Protein AF-A0A0R3LG05-F1 (afdb_monomer_lite)

Radius of gyration: 15.07 Å; chains: 1; bounding box: 31×34×53 Å

Foldseek 3Di:
DPPPPLPDPVLLVLVLVLVVPPPVLLVVLVCLQCPPPPCPPPDPCQARSQLLLQLVLVCVVVVHQLQVSQVCCQPDQSSCVSNVNRVHRRHHSVSSVSSNVSQDPVSVVVSVVSSVVSCVVVPPPPD

Structure (mmCIF, N/CA/C/O backbone):
data_AF-A0A0R3LG05-F1
#
_entry.id   AF-A0A0R3LG05-F1
#
loop_
_atom_site.group_PDB
_atom_site.id
_atom_site.type_symbol
_atom_site.label_atom_id
_atom_site.label_alt_id
_atom_site.label_comp_id
_atom_site.label_asym_id
_atom_site.label_entity_id
_atom_site.label_seq_id
_atom_site.pdbx_PDB_ins_code
_atom_site.Cartn_x
_atom_site.Cartn_y
_atom_site.Cartn_z
_atom_site.occupancy
_atom_site.B_iso_or_equiv
_atom_site.auth_seq_id
_atom_site.auth_comp_id
_atom_site.auth_asym_id
_atom_site.auth_atom_id
_atom_site.pdbx_PDB_model_num
ATOM 1 N N . MET A 1 1 ? -1.829 -10.686 32.815 1.00 36.69 1 MET A N 1
ATOM 2 C CA . MET A 1 1 ? -1.422 -10.866 31.404 1.00 36.69 1 MET A CA 1
ATOM 3 C C . MET A 1 1 ? -2.398 -10.106 30.523 1.00 36.69 1 MET A C 1
ATOM 5 O O . MET A 1 1 ? -3.455 -10.632 30.198 1.00 36.69 1 MET A O 1
ATOM 9 N N . VAL A 1 2 ? -2.093 -8.849 30.198 1.00 36.69 2 VAL A N 1
ATOM 10 C CA . VAL A 1 2 ? -2.873 -8.106 29.202 1.00 36.69 2 VAL A CA 1
ATOM 11 C C . VAL A 1 2 ? -2.437 -8.638 27.846 1.00 36.69 2 VAL A C 1
ATOM 13 O O . VAL A 1 2 ? -1.296 -8.440 27.437 1.00 36.69 2 VAL A O 1
ATOM 16 N N . ARG A 1 3 ? -3.328 -9.373 27.178 1.00 40.16 3 ARG A N 1
ATOM 17 C CA . ARG A 1 3 ? -3.226 -9.605 25.741 1.00 40.16 3 ARG A CA 1
ATOM 18 C C . ARG A 1 3 ? -3.281 -8.224 25.095 1.00 40.16 3 ARG A C 1
ATOM 20 O O . ARG A 1 3 ? -4.364 -7.667 24.952 1.00 40.16 3 ARG A O 1
ATOM 27 N N . GLN A 1 4 ? -2.127 -7.654 24.761 1.00 39.53 4 GLN A N 1
ATOM 28 C CA . GLN A 1 4 ? -2.065 -6.604 23.754 1.00 39.53 4 GLN A CA 1
ATOM 29 C C . GLN A 1 4 ? -2.479 -7.285 22.454 1.00 39.53 4 GLN A C 1
ATOM 31 O O . GLN A 1 4 ? -1.665 -7.874 21.748 1.00 39.53 4 GLN A O 1
ATOM 36 N N . GLY A 1 5 ? -3.795 -7.335 22.231 1.00 38.28 5 GLY A N 1
ATOM 37 C CA . GLY A 1 5 ? -4.344 -7.670 20.936 1.00 38.28 5 GLY A CA 1
ATOM 38 C C . GLY A 1 5 ? -3.650 -6.772 19.928 1.00 38.28 5 GLY A C 1
ATOM 39 O O . GLY A 1 5 ? -3.436 -5.590 20.201 1.00 38.28 5 GLY A O 1
ATOM 40 N N . LEU A 1 6 ? -3.247 -7.362 18.810 1.00 48.50 6 LEU A N 1
ATOM 41 C CA . LEU A 1 6 ? -2.772 -6.684 17.612 1.00 48.50 6 LEU A CA 1
ATOM 42 C C . LEU A 1 6 ? -3.901 -5.797 17.054 1.00 48.50 6 LEU A C 1
ATOM 44 O O . LEU A 1 6 ? -4.388 -6.021 15.953 1.00 48.50 6 LEU A O 1
ATOM 48 N N . CYS A 1 7 ? -4.386 -4.832 17.833 1.00 46.75 7 CYS A N 1
ATOM 49 C CA . CYS A 1 7 ? -5.319 -3.832 17.369 1.00 46.75 7 CYS A CA 1
ATOM 50 C C . CYS A 1 7 ? -4.504 -2.920 16.468 1.00 46.75 7 CYS A C 1
ATOM 52 O O . CYS A 1 7 ? -3.729 -2.082 16.929 1.00 46.75 7 CYS A O 1
ATOM 54 N N . HIS A 1 8 ? -4.638 -3.170 15.169 1.00 55.59 8 HIS A N 1
ATOM 55 C CA . HIS A 1 8 ? -4.311 -2.214 14.132 1.00 55.59 8 HIS A CA 1
ATOM 56 C C . HIS A 1 8 ? -4.818 -0.832 14.560 1.00 55.59 8 HIS A C 1
ATOM 58 O O . HIS A 1 8 ? -5.902 -0.719 15.138 1.00 55.59 8 HIS A O 1
ATOM 64 N N . GLU A 1 9 ? -4.048 0.224 14.281 1.00 72.38 9 GLU A N 1
ATOM 65 C CA . GLU A 1 9 ? -4.641 1.562 14.250 1.00 72.38 9 GLU A CA 1
ATOM 66 C C . GLU A 1 9 ? -5.916 1.467 13.397 1.00 72.38 9 GLU A C 1
ATOM 68 O O . GLU A 1 9 ? -5.810 0.983 12.265 1.00 72.38 9 GLU A O 1
ATOM 73 N N . PRO A 1 10 ? -7.098 1.866 13.906 1.00 79.75 10 PRO A N 1
ATOM 74 C CA . PRO A 1 10 ? -8.374 1.668 13.212 1.00 79.75 10 PRO A CA 1
ATOM 75 C C . PRO A 1 10 ? -8.341 2.168 11.767 1.00 79.75 10 PRO A C 1
ATOM 77 O O . PRO A 1 10 ? -8.846 1.512 10.861 1.00 79.75 10 PRO A O 1
ATOM 80 N N . LEU A 1 11 ? -7.620 3.269 11.545 1.00 80.75 11 LEU A N 1
ATOM 81 C CA . LEU A 1 11 ? -7.330 3.815 10.228 1.00 80.75 11 LEU A CA 1
ATOM 82 C C . LEU A 1 11 ? -6.604 2.827 9.301 1.00 80.75 11 LEU A C 1
ATOM 84 O O . LEU A 1 11 ? -7.009 2.641 8.160 1.00 80.75 11 LEU A O 1
ATOM 88 N N . LEU A 1 12 ? -5.522 2.191 9.762 1.00 84.38 12 LEU A N 1
ATOM 89 C CA . LEU A 1 12 ? -4.766 1.239 8.942 1.00 84.38 12 LEU A CA 1
ATOM 90 C C . LEU A 1 12 ? -5.567 -0.031 8.666 1.00 84.38 12 LEU A C 1
ATOM 92 O O . LEU A 1 12 ? -5.416 -0.599 7.589 1.00 84.38 12 LEU A O 1
ATOM 96 N N . GLN A 1 13 ? -6.406 -0.475 9.606 1.00 86.44 13 GLN A N 1
ATOM 97 C CA . GLN A 1 13 ? -7.295 -1.607 9.350 1.00 86.44 13 GLN A CA 1
ATOM 98 C C . GLN A 1 13 ? -8.285 -1.267 8.243 1.00 86.44 13 GLN A C 1
ATOM 100 O O . GLN A 1 13 ? -8.375 -1.984 7.256 1.00 86.44 13 GLN A O 1
ATOM 105 N N . ALA A 1 14 ? -8.947 -0.125 8.362 1.00 85.06 14 ALA A N 1
ATOM 106 C CA . ALA A 1 14 ? -9.953 0.283 7.407 1.00 85.06 14 ALA A CA 1
ATOM 107 C C . ALA A 1 14 ? -9.375 0.575 6.007 1.00 85.06 14 ALA A C 1
ATOM 109 O O . ALA A 1 14 ? -9.976 0.216 4.998 1.00 85.06 14 ALA A O 1
ATOM 110 N N . ILE A 1 15 ? -8.160 1.134 5.927 1.00 86.69 15 ILE A N 1
ATOM 111 C CA . ILE A 1 15 ? -7.420 1.233 4.660 1.00 86.69 15 ILE A CA 1
ATOM 112 C C . ILE A 1 15 ? -7.082 -0.162 4.116 1.00 86.69 15 ILE A C 1
ATOM 114 O O . ILE A 1 15 ? -7.151 -0.369 2.909 1.00 86.69 15 ILE A O 1
ATOM 118 N N . SER A 1 16 ? -6.690 -1.114 4.970 1.00 89.75 16 SER A N 1
ATOM 119 C CA . SER A 1 16 ? -6.395 -2.485 4.534 1.00 89.75 16 SER A CA 1
ATOM 120 C C . SER A 1 16 ? -7.623 -3.132 3.903 1.00 89.75 16 SER A C 1
ATOM 122 O O . SER A 1 16 ? -7.518 -3.617 2.780 1.00 89.75 16 SER A O 1
ATOM 124 N N . ASP A 1 17 ? -8.763 -3.068 4.593 1.00 88.75 17 ASP A N 1
ATOM 125 C CA . ASP A 1 17 ? -10.034 -3.636 4.139 1.00 88.75 17 ASP A CA 1
ATOM 126 C C . ASP A 1 17 ? -10.459 -2.997 2.809 1.00 88.75 17 ASP A C 1
ATOM 128 O O . ASP A 1 17 ? -10.766 -3.693 1.845 1.00 88.75 17 ASP A O 1
ATOM 132 N N . PHE A 1 18 ? -10.354 -1.668 2.702 1.00 87.69 18 PHE A N 1
ATOM 133 C CA . PHE A 1 18 ? -10.612 -0.955 1.452 1.00 87.69 18 PHE A CA 1
ATOM 134 C C . PHE A 1 18 ? -9.717 -1.443 0.304 1.00 87.69 18 PHE A C 1
ATOM 136 O O . PHE A 1 18 ? -10.198 -1.663 -0.807 1.00 87.69 18 PHE A O 1
ATOM 143 N N . LEU A 1 19 ? -8.411 -1.618 0.551 1.00 89.44 19 LEU A N 1
ATOM 144 C CA . LEU A 1 19 ? -7.454 -2.082 -0.458 1.00 89.44 19 LEU A CA 1
ATOM 145 C C . LEU A 1 19 ? -7.665 -3.553 -0.850 1.00 89.44 19 LEU A C 1
ATOM 147 O O . LEU A 1 19 ? -7.289 -3.919 -1.964 1.00 89.44 19 LEU A O 1
ATOM 151 N N . ASP A 1 20 ? -8.241 -4.384 0.021 1.00 90.06 20 ASP A N 1
ATOM 152 C CA . ASP A 1 20 ? -8.591 -5.777 -0.291 1.00 90.06 20 ASP A CA 1
ATOM 153 C C . ASP A 1 20 ? -9.684 -5.877 -1.372 1.00 90.06 20 ASP A C 1
ATOM 155 O O . ASP A 1 20 ? -9.660 -6.806 -2.187 1.00 90.06 20 ASP A O 1
ATOM 159 N N . ASP A 1 21 ? -10.568 -4.879 -1.463 1.00 89.31 21 ASP A N 1
ATOM 160 C CA . ASP A 1 21 ? -11.607 -4.800 -2.498 1.00 89.31 21 ASP A CA 1
ATOM 161 C C . ASP A 1 21 ? -11.099 -4.244 -3.843 1.00 89.31 21 ASP A C 1
ATOM 163 O O . ASP A 1 21 ? -11.719 -4.454 -4.891 1.00 89.31 21 ASP A O 1
ATOM 167 N N . GLN A 1 22 ? -9.934 -3.587 -3.871 1.00 88.25 22 GLN A N 1
ATOM 168 C CA . GLN A 1 22 ? -9.396 -2.960 -5.084 1.00 88.25 22 GLN A CA 1
ATOM 169 C C . GLN A 1 22 ? -8.575 -3.945 -5.937 1.00 88.25 22 GLN A C 1
ATOM 171 O O . GLN A 1 22 ? -7.373 -3.785 -6.138 1.00 88.25 22 GLN A O 1
ATOM 176 N N . LYS A 1 23 ? -9.198 -4.988 -6.495 1.00 90.50 23 LYS A N 1
ATOM 177 C CA . LYS A 1 23 ? -8.473 -5.927 -7.385 1.00 90.50 23 LYS A CA 1
ATOM 178 C C . LYS A 1 23 ? -7.945 -5.256 -8.653 1.00 90.50 23 LYS A C 1
ATOM 180 O O . LYS A 1 23 ? -6.823 -5.533 -9.073 1.00 90.50 23 LYS A O 1
ATOM 185 N N . ASP A 1 24 ? -8.730 -4.342 -9.214 1.00 92.69 24 ASP A N 1
ATOM 186 C CA . ASP A 1 24 ? -8.389 -3.648 -10.454 1.00 92.69 24 ASP A CA 1
ATOM 187 C C . ASP A 1 24 ? -7.100 -2.824 -10.305 1.00 92.69 24 ASP A C 1
ATOM 189 O O . ASP A 1 24 ? -6.175 -3.010 -11.094 1.00 92.69 24 ASP A O 1
ATOM 193 N N . ILE A 1 25 ? -6.956 -2.039 -9.222 1.00 91.88 25 ILE A N 1
ATOM 194 C CA . ILE A 1 25 ? -5.731 -1.254 -8.973 1.00 91.88 25 ILE A CA 1
ATOM 195 C C . ILE A 1 25 ? -4.496 -2.154 -8.802 1.00 91.88 25 ILE A C 1
ATOM 197 O O . ILE A 1 25 ? -3.390 -1.775 -9.185 1.00 91.88 25 ILE A O 1
ATOM 201 N N . ILE A 1 26 ? -4.657 -3.363 -8.253 1.00 92.88 26 ILE A N 1
ATOM 202 C CA . ILE A 1 26 ? -3.558 -4.322 -8.070 1.00 92.88 26 ILE A CA 1
ATOM 203 C C . ILE A 1 26 ? -3.074 -4.855 -9.425 1.00 92.88 26 ILE A C 1
ATOM 205 O O . ILE A 1 26 ? -1.862 -4.918 -9.660 1.00 92.88 26 ILE A O 1
ATOM 209 N N . ASP A 1 27 ? -3.985 -5.223 -10.328 1.00 93.31 27 ASP A N 1
ATOM 210 C CA . ASP A 1 27 ? -3.636 -5.682 -11.680 1.00 93.31 27 ASP A CA 1
ATOM 211 C C . ASP A 1 27 ? -3.041 -4.554 -12.525 1.00 93.31 27 ASP A C 1
ATOM 213 O O . ASP A 1 27 ? 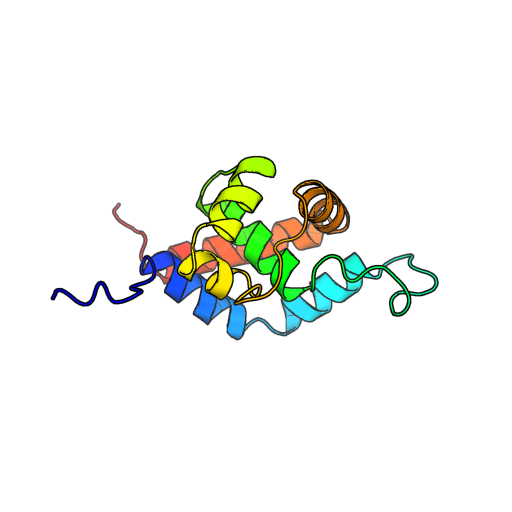-2.033 -4.723 -13.216 1.00 93.31 27 ASP A O 1
ATOM 217 N N . GLN A 1 28 ? -3.600 -3.365 -12.380 1.00 93.06 28 GLN A N 1
ATOM 218 C CA . GLN A 1 28 ? -3.069 -2.123 -12.899 1.00 93.06 28 GLN A CA 1
ATOM 219 C C . GLN A 1 28 ? -1.609 -1.899 -12.434 1.00 93.06 28 GLN A C 1
ATOM 221 O O . GLN A 1 28 ? -0.713 -1.709 -13.271 1.00 93.06 28 GLN A O 1
ATOM 226 N N . VAL A 1 29 ? -1.324 -1.971 -11.126 1.00 93.81 29 VAL A N 1
ATOM 227 C CA . VAL A 1 29 ? 0.037 -1.861 -10.561 1.00 93.81 29 VAL A CA 1
ATOM 228 C C . VAL A 1 29 ? 0.945 -2.964 -11.102 1.00 93.81 29 VAL A C 1
ATOM 230 O O . VAL A 1 29 ? 2.100 -2.701 -11.442 1.00 93.81 29 VAL A O 1
ATOM 233 N N . ARG A 1 30 ? 0.444 -4.195 -11.252 1.00 92.62 30 ARG A N 1
ATOM 234 C CA . ARG A 1 30 ? 1.196 -5.282 -11.897 1.00 92.62 30 ARG A CA 1
ATOM 235 C C . ARG A 1 30 ? 1.602 -4.905 -13.324 1.00 92.62 30 ARG A C 1
ATOM 237 O O . ARG A 1 30 ? 2.757 -5.127 -13.697 1.00 92.62 30 ARG A O 1
ATOM 244 N N . GLY A 1 31 ? 0.697 -4.313 -14.101 1.00 92.00 31 GLY A N 1
ATOM 245 C CA . GLY A 1 31 ? 0.983 -3.800 -15.442 1.00 92.00 31 GLY A CA 1
ATOM 246 C C . GLY A 1 31 ? 2.143 -2.801 -15.448 1.00 92.00 31 GLY A C 1
ATOM 247 O O . GLY A 1 31 ? 3.076 -2.935 -16.239 1.00 92.00 31 GLY A O 1
ATOM 248 N N . ASP A 1 32 ? 2.163 -1.865 -14.498 1.00 92.38 32 ASP A N 1
ATOM 249 C CA . ASP A 1 32 ? 3.255 -0.892 -14.357 1.00 92.38 32 ASP A CA 1
ATOM 250 C C . ASP A 1 32 ? 4.593 -1.539 -13.995 1.00 92.38 32 ASP A C 1
ATOM 252 O O . ASP A 1 32 ? 5.635 -1.235 -14.584 1.00 92.38 32 ASP A O 1
ATOM 256 N N . LEU A 1 33 ? 4.573 -2.463 -13.035 1.00 90.44 33 LEU A N 1
ATOM 257 C CA . LEU A 1 33 ? 5.776 -3.154 -12.579 1.00 90.44 33 LEU A CA 1
ATOM 258 C C . LEU A 1 33 ? 6.385 -4.019 -13.685 1.00 90.44 33 LEU A C 1
ATOM 260 O O . LEU A 1 33 ? 7.610 -4.104 -13.796 1.00 90.44 33 LEU A O 1
ATOM 264 N N . THR A 1 34 ? 5.546 -4.618 -14.527 1.00 89.94 34 THR A N 1
ATOM 265 C CA . THR A 1 34 ? 5.973 -5.503 -15.617 1.00 89.94 34 THR A CA 1
ATOM 266 C C . THR A 1 34 ? 6.246 -4.777 -16.933 1.00 89.94 34 THR A C 1
ATOM 268 O O . THR A 1 34 ? 6.929 -5.332 -17.799 1.00 89.94 34 THR A O 1
ATOM 271 N N . ARG A 1 35 ? 5.816 -3.515 -17.075 1.00 87.50 35 ARG A N 1
ATOM 272 C CA . ARG A 1 35 ? 6.035 -2.704 -18.280 1.00 87.50 35 ARG A CA 1
ATOM 273 C C . ARG A 1 35 ? 7.511 -2.693 -18.681 1.00 87.50 35 ARG A C 1
ATOM 275 O O . ARG A 1 35 ? 8.390 -2.351 -17.886 1.00 87.50 35 ARG A O 1
ATOM 282 N N . GLY A 1 36 ? 7.781 -3.060 -19.933 1.00 81.31 36 GLY A N 1
ATOM 283 C CA . GLY A 1 36 ? 9.126 -3.066 -20.514 1.00 81.31 36 GLY A CA 1
ATOM 284 C C . GLY A 1 36 ? 10.045 -4.196 -20.031 1.00 81.31 36 GLY A C 1
ATOM 285 O O . GLY A 1 36 ? 11.224 -4.203 -20.388 1.00 81.31 36 GLY A O 1
ATOM 286 N N . LEU A 1 37 ? 9.555 -5.156 -19.235 1.00 82.25 37 LEU A N 1
ATOM 287 C CA . LEU A 1 37 ? 10.329 -6.343 -18.868 1.00 82.25 37 LEU A CA 1
ATOM 288 C C . LEU A 1 37 ? 10.211 -7.415 -19.956 1.00 82.25 37 LEU A C 1
ATOM 290 O O . LEU A 1 37 ? 9.124 -7.886 -20.266 1.00 82.25 37 LEU A O 1
ATOM 294 N N . LYS A 1 38 ? 11.355 -7.858 -20.491 1.00 70.94 38 LYS A N 1
ATOM 295 C CA . LYS A 1 38 ? 11.411 -8.962 -21.469 1.00 70.94 38 LYS A CA 1
ATOM 296 C C . LYS A 1 38 ? 11.074 -10.327 -20.853 1.00 70.94 38 LYS A C 1
ATOM 298 O O . LYS A 1 38 ? 10.671 -11.232 -21.570 1.00 70.94 38 LYS A O 1
ATOM 303 N N . LYS A 1 39 ? 11.281 -10.480 -19.539 1.00 65.88 39 LYS A N 1
ATOM 304 C CA . LYS A 1 39 ? 10.944 -11.675 -18.753 1.00 65.88 39 LYS A CA 1
ATOM 305 C C . LYS A 1 39 ? 10.475 -11.254 -17.362 1.00 65.88 39 LYS A C 1
ATOM 307 O O . LYS A 1 39 ? 11.266 -11.211 -16.422 1.00 65.88 39 LYS A O 1
ATOM 312 N N . ALA A 1 40 ? 9.204 -10.886 -17.250 1.00 62.62 40 ALA A N 1
ATOM 313 C CA . ALA A 1 40 ? 8.610 -10.478 -15.977 1.00 62.62 40 ALA A CA 1
ATOM 314 C C . ALA A 1 40 ? 8.638 -11.602 -14.919 1.00 62.62 40 ALA A C 1
ATOM 316 O O . ALA A 1 40 ? 8.711 -11.319 -13.729 1.00 62.62 40 ALA A O 1
ATOM 317 N N . GLU A 1 41 ? 8.648 -12.864 -15.358 1.00 59.97 41 GLU A N 1
ATOM 318 C CA . GLU A 1 41 ? 8.507 -14.045 -14.496 1.00 59.97 41 GLU A CA 1
ATOM 319 C C . GLU A 1 41 ? 9.840 -14.647 -14.020 1.00 59.97 41 GLU A C 1
ATOM 321 O O . GLU A 1 41 ? 9.853 -15.469 -13.112 1.00 59.97 41 GLU A O 1
ATOM 326 N N . THR A 1 42 ? 10.982 -14.251 -14.602 1.00 52.12 42 THR A N 1
ATOM 327 C CA . THR A 1 42 ? 12.288 -14.893 -14.330 1.00 52.12 42 THR A CA 1
ATOM 328 C C . THR A 1 42 ? 13.276 -13.987 -13.584 1.00 52.12 42 THR A C 1
ATOM 330 O O . THR A 1 42 ? 14.490 -14.159 -13.703 1.00 52.12 42 THR A O 1
ATOM 333 N N . GLY A 1 43 ? 12.780 -12.969 -12.877 1.00 55.56 43 GLY A N 1
ATOM 334 C CA . GLY A 1 43 ? 13.591 -12.012 -12.115 1.00 55.56 43 GLY A CA 1
ATOM 335 C C . GLY A 1 43 ? 13.681 -12.335 -10.620 1.00 55.56 43 GLY A C 1
ATOM 336 O O . GLY A 1 43 ? 12.986 -13.206 -10.110 1.00 55.56 43 GLY A O 1
ATOM 337 N N . ARG A 1 44 ? 14.525 -11.594 -9.884 1.00 58.00 44 ARG A N 1
ATOM 338 C CA . ARG A 1 44 ? 14.513 -11.611 -8.408 1.00 58.00 44 ARG A CA 1
ATOM 339 C C . ARG A 1 44 ? 13.109 -11.260 -7.909 1.00 58.00 44 ARG A C 1
ATOM 341 O O . ARG A 1 44 ? 12.599 -10.203 -8.279 1.00 58.00 44 ARG A O 1
ATOM 348 N N . SER A 1 45 ? 12.556 -12.078 -7.014 1.00 59.81 45 SER A N 1
ATOM 349 C CA . SER A 1 45 ? 11.342 -11.771 -6.252 1.00 59.81 45 SER A CA 1
ATOM 350 C C . SER A 1 45 ? 11.571 -10.501 -5.426 1.00 59.81 45 SER A C 1
ATOM 352 O O . SER A 1 45 ? 12.193 -10.542 -4.369 1.00 59.81 45 SER A O 1
ATOM 354 N N . GLY A 1 46 ? 11.197 -9.347 -5.980 1.00 76.00 46 GLY A N 1
ATOM 355 C CA . GLY A 1 46 ? 11.469 -8.039 -5.385 1.00 76.00 46 GLY A CA 1
ATOM 356 C C . GLY A 1 46 ? 10.363 -7.611 -4.431 1.00 76.00 46 GLY A C 1
ATOM 357 O O . GLY A 1 46 ? 10.558 -7.585 -3.220 1.00 76.00 46 GLY A O 1
ATOM 358 N N . LEU A 1 47 ? 9.223 -7.236 -5.002 1.00 89.50 47 LEU A N 1
ATOM 359 C CA . LEU A 1 47 ? 7.995 -6.880 -4.302 1.00 89.50 47 LEU A CA 1
ATOM 360 C C . LEU A 1 47 ? 6.824 -7.364 -5.157 1.00 89.50 47 LEU A C 1
ATOM 362 O O . LEU A 1 47 ? 6.869 -7.226 -6.384 1.00 89.50 47 LEU A O 1
ATOM 366 N N . THR A 1 48 ? 5.791 -7.919 -4.532 1.00 92.44 48 THR A N 1
ATOM 367 C CA . THR A 1 48 ? 4.520 -8.197 -5.214 1.00 92.44 48 THR A CA 1
ATOM 368 C C . THR A 1 48 ? 3.784 -6.882 -5.514 1.00 92.44 48 THR A C 1
ATOM 370 O O . THR A 1 48 ? 4.042 -5.872 -4.852 1.00 92.44 48 THR A O 1
ATOM 373 N N . PRO A 1 49 ? 2.852 -6.850 -6.485 1.00 93.00 49 PRO A N 1
ATOM 374 C CA . PRO A 1 49 ? 2.007 -5.676 -6.725 1.00 93.00 49 PRO A CA 1
ATOM 375 C C . PRO A 1 49 ? 1.290 -5.188 -5.456 1.00 93.00 49 PRO A C 1
ATOM 377 O O . PRO A 1 49 ? 1.265 -3.990 -5.184 1.00 93.00 49 PRO A O 1
ATOM 380 N N . GLN A 1 50 ? 0.805 -6.121 -4.635 1.00 94.12 50 GLN A N 1
ATOM 381 C CA . GLN A 1 50 ? 0.187 -5.856 -3.339 1.00 94.12 50 GLN A CA 1
ATOM 382 C C . GLN A 1 50 ? 1.174 -5.212 -2.362 1.00 94.12 50 GLN A C 1
ATOM 384 O O . GLN A 1 50 ? 0.873 -4.166 -1.792 1.00 94.12 50 GLN A O 1
ATOM 389 N N . GLN A 1 51 ? 2.381 -5.770 -2.221 1.00 95.44 51 GLN A N 1
ATOM 390 C CA . GLN A 1 51 ? 3.421 -5.194 -1.367 1.00 95.44 51 GLN A CA 1
ATOM 391 C C . GLN A 1 51 ? 3.800 -3.782 -1.819 1.00 95.44 51 GLN A C 1
ATOM 393 O O . GLN A 1 51 ? 3.984 -2.907 -0.976 1.00 95.44 51 GLN A O 1
ATOM 398 N N . VAL A 1 52 ? 3.891 -3.530 -3.131 1.00 95.50 52 VAL A N 1
ATOM 399 C CA . VAL A 1 52 ? 4.173 -2.194 -3.680 1.00 95.50 52 VAL A CA 1
ATOM 400 C C . VAL A 1 52 ? 3.058 -1.218 -3.320 1.00 95.50 52 VAL A C 1
ATOM 402 O O . VAL A 1 52 ? 3.343 -0.170 -2.742 1.00 95.50 52 VAL A O 1
ATOM 405 N N . LEU A 1 53 ? 1.807 -1.568 -3.621 1.00 95.44 53 LEU A N 1
ATOM 406 C CA . LEU A 1 53 ? 0.647 -0.723 -3.358 1.00 95.44 53 LEU A CA 1
ATOM 407 C C . LEU A 1 53 ? 0.533 -0.394 -1.867 1.00 95.44 53 LEU A C 1
ATOM 409 O O . LEU A 1 53 ? 0.565 0.773 -1.484 1.00 95.44 53 LEU A O 1
ATOM 413 N N . ARG A 1 54 ? 0.467 -1.421 -1.015 1.00 95.25 54 ARG A N 1
ATOM 414 C CA . ARG A 1 54 ? 0.261 -1.245 0.427 1.00 95.25 54 ARG A CA 1
ATOM 415 C C . ARG A 1 54 ? 1.429 -0.510 1.079 1.00 95.25 54 ARG A C 1
ATOM 417 O O . ARG A 1 54 ? 1.215 0.383 1.893 1.00 95.25 54 ARG A O 1
ATOM 424 N N . SER A 1 55 ? 2.667 -0.787 0.671 1.00 95.75 55 SER A N 1
ATOM 425 C CA . SER A 1 55 ? 3.829 -0.064 1.207 1.00 95.75 55 SER A CA 1
ATOM 426 C C . SER A 1 55 ? 3.872 1.399 0.762 1.00 95.75 55 SER A C 1
ATOM 428 O O . SER A 1 55 ? 4.285 2.251 1.546 1.00 95.75 55 SER A O 1
ATOM 430 N N . LEU A 1 56 ? 3.425 1.715 -0.460 1.00 94.75 56 LEU A N 1
ATOM 431 C CA . LEU A 1 56 ? 3.300 3.099 -0.919 1.00 94.75 56 LEU A CA 1
ATOM 432 C C . LEU A 1 56 ? 2.247 3.851 -0.100 1.00 94.75 56 LEU A C 1
ATOM 434 O O . LEU A 1 56 ? 2.523 4.953 0.373 1.00 94.75 56 LEU A O 1
ATOM 438 N N . VAL A 1 57 ? 1.072 3.249 0.101 1.00 93.06 57 VAL A N 1
ATOM 439 C CA . VAL A 1 57 ? -0.004 3.834 0.913 1.00 93.06 57 VAL A CA 1
ATOM 440 C C . VAL A 1 57 ? 0.476 4.083 2.342 1.00 93.06 57 VAL A C 1
ATOM 442 O O . VAL A 1 57 ? 0.366 5.206 2.833 1.00 93.06 57 VAL A O 1
ATOM 445 N N . LEU A 1 58 ? 1.099 3.085 2.977 1.00 93.25 58 LEU A N 1
ATOM 446 C CA . LEU A 1 58 ? 1.651 3.217 4.326 1.00 93.25 58 LEU A CA 1
ATOM 447 C C . LEU A 1 58 ? 2.672 4.357 4.418 1.00 93.25 58 LEU A C 1
ATOM 449 O O . LEU A 1 58 ? 2.609 5.171 5.339 1.00 93.25 58 LEU A O 1
ATOM 453 N N . MET A 1 59 ? 3.591 4.437 3.450 1.00 93.56 59 MET A N 1
ATOM 454 C CA . MET A 1 59 ? 4.606 5.488 3.395 1.00 93.56 59 MET A CA 1
ATOM 455 C C . MET A 1 59 ? 3.977 6.884 3.326 1.00 93.56 59 MET A C 1
ATOM 457 O O . MET A 1 59 ? 4.466 7.798 3.987 1.00 93.56 59 MET A O 1
ATOM 461 N N . ARG A 1 60 ? 2.891 7.051 2.557 1.00 89.88 60 ARG A N 1
ATOM 462 C CA . ARG A 1 60 ? 2.175 8.329 2.419 1.00 89.88 60 ARG A CA 1
ATOM 463 C C . ARG A 1 60 ? 1.400 8.697 3.678 1.00 89.88 60 ARG A C 1
ATOM 465 O O . ARG A 1 60 ? 1.558 9.810 4.161 1.00 89.88 60 ARG A O 1
ATOM 472 N N . VAL A 1 61 ? 0.626 7.761 4.227 1.00 87.38 61 VAL A N 1
ATOM 473 C CA . VAL A 1 61 ? -0.191 7.981 5.434 1.00 87.38 61 VAL A CA 1
ATOM 474 C C . VAL A 1 61 ? 0.679 8.346 6.635 1.00 87.38 61 VAL A C 1
ATOM 476 O O . VAL A 1 61 ? 0.325 9.219 7.420 1.00 87.38 61 VAL A O 1
ATOM 479 N N . LYS A 1 62 ? 1.842 7.704 6.774 1.00 88.56 62 LYS A N 1
ATOM 480 C CA . LYS A 1 62 ? 2.768 7.952 7.886 1.00 88.56 62 LYS A CA 1
ATOM 481 C C . LYS A 1 62 ? 3.833 9.009 7.599 1.00 88.56 62 LYS A C 1
ATOM 483 O O . LYS A 1 62 ? 4.610 9.331 8.494 1.00 88.56 62 LYS A O 1
ATOM 488 N N . ASN A 1 63 ? 3.876 9.532 6.372 1.00 89.69 63 ASN A N 1
ATOM 489 C CA . ASN A 1 63 ? 4.889 10.475 5.899 1.00 89.69 63 ASN A CA 1
ATOM 490 C C . ASN A 1 63 ? 6.336 10.001 6.165 1.00 89.69 63 ASN A C 1
ATOM 492 O O . ASN A 1 63 ? 7.193 10.757 6.623 1.00 89.69 63 ASN A O 1
ATOM 496 N N . TRP A 1 64 ? 6.606 8.717 5.913 1.00 93.81 64 TRP A N 1
ATOM 497 C CA . TRP A 1 64 ? 7.924 8.113 6.126 1.00 93.81 64 TRP A CA 1
ATOM 498 C C . TRP A 1 64 ? 8.804 8.187 4.879 1.00 93.81 64 TRP A C 1
ATOM 500 O O . TRP A 1 64 ? 8.329 8.196 3.747 1.00 93.81 64 TRP A O 1
ATOM 510 N N . ASN A 1 65 ? 10.119 8.167 5.087 1.00 94.56 65 ASN A N 1
ATOM 511 C CA . ASN A 1 65 ? 11.082 7.918 4.013 1.00 94.56 65 ASN A CA 1
ATOM 512 C C . ASN A 1 65 ? 11.269 6.402 3.776 1.00 94.56 65 ASN A C 1
ATOM 514 O O . ASN A 1 65 ? 10.857 5.574 4.587 1.00 94.56 65 ASN A O 1
ATOM 518 N N . TYR A 1 66 ? 11.945 6.021 2.686 1.00 93.88 66 TYR A N 1
ATOM 519 C CA . TYR A 1 66 ? 12.162 4.613 2.315 1.00 93.88 66 TYR A CA 1
ATOM 520 C C . TYR A 1 66 ? 12.878 3.766 3.375 1.00 93.88 66 TYR A C 1
ATOM 522 O O . TYR A 1 66 ? 12.598 2.571 3.500 1.00 93.88 66 TYR A O 1
ATOM 530 N N . ARG A 1 67 ? 13.845 4.350 4.097 1.00 94.25 67 ARG A N 1
ATOM 531 C CA . ARG A 1 67 ? 14.619 3.619 5.108 1.00 94.25 67 ARG A CA 1
ATOM 532 C C . ARG A 1 67 ? 13.738 3.318 6.310 1.00 94.25 67 ARG A C 1
ATOM 534 O O . ARG A 1 67 ? 13.631 2.160 6.703 1.00 94.25 67 ARG A O 1
ATOM 541 N N . GLU A 1 68 ? 13.044 4.343 6.787 1.00 96.00 68 GLU A N 1
ATOM 542 C CA . GLU A 1 68 ? 12.122 4.243 7.908 1.00 96.00 68 GLU A CA 1
ATOM 543 C C . GLU A 1 68 ? 10.946 3.315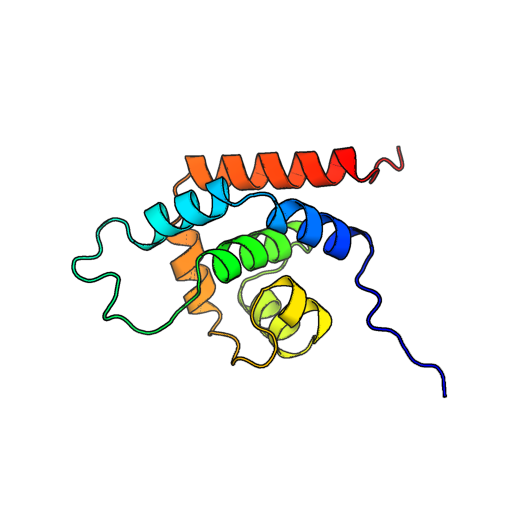 7.593 1.00 96.00 68 GLU A C 1
ATOM 545 O O . GLU A 1 68 ? 10.643 2.438 8.392 1.00 96.00 68 GLU A O 1
ATOM 550 N N . LEU A 1 69 ? 10.358 3.400 6.394 1.00 96.44 69 LEU A N 1
ATOM 551 C CA . LEU A 1 69 ? 9.333 2.462 5.924 1.00 96.44 69 LEU A CA 1
ATOM 552 C C . LEU A 1 69 ? 9.791 1.007 6.085 1.00 96.44 69 LEU A C 1
ATOM 554 O O . LEU A 1 69 ? 9.097 0.192 6.690 1.00 96.44 69 LEU A O 1
ATOM 558 N N . ARG A 1 70 ? 10.980 0.682 5.568 1.00 95.06 70 ARG A N 1
ATOM 559 C CA . ARG A 1 70 ? 11.530 -0.674 5.638 1.00 95.06 70 ARG A CA 1
ATOM 560 C C . ARG A 1 70 ? 11.783 -1.110 7.078 1.00 95.06 70 ARG A C 1
ATOM 562 O O . ARG A 1 70 ? 11.512 -2.261 7.401 1.00 95.06 70 ARG A O 1
ATOM 569 N N . GLU A 1 71 ? 12.344 -0.238 7.911 1.00 95.31 71 GLU A N 1
ATOM 570 C CA . GLU A 1 71 ? 12.646 -0.536 9.318 1.00 95.31 71 GLU A CA 1
ATOM 571 C C . GLU A 1 71 ? 11.359 -0.790 10.108 1.00 95.31 71 GLU A C 1
ATOM 573 O O . GLU A 1 71 ? 11.216 -1.838 10.729 1.00 95.31 71 GLU A O 1
ATOM 578 N N . ARG A 1 72 ? 10.357 0.084 9.970 1.00 95.25 72 ARG A N 1
ATOM 579 C CA . ARG A 1 72 ? 9.069 -0.056 10.660 1.00 95.25 72 ARG A CA 1
ATOM 580 C C . ARG A 1 72 ? 8.298 -1.297 10.216 1.00 95.25 72 ARG A C 1
ATOM 582 O O . ARG A 1 72 ? 7.754 -1.996 11.067 1.00 95.25 72 ARG A O 1
ATOM 589 N N . ILE A 1 73 ? 8.286 -1.618 8.918 1.00 94.81 73 ILE A N 1
ATOM 590 C CA . ILE A 1 73 ? 7.715 -2.890 8.447 1.00 94.81 73 ILE A CA 1
ATOM 591 C C . ILE A 1 73 ? 8.522 -4.064 9.010 1.00 94.81 73 ILE A C 1
ATOM 593 O O . ILE A 1 73 ? 7.939 -5.047 9.441 1.00 94.81 73 ILE A O 1
ATOM 597 N N . ALA A 1 74 ? 9.855 -4.002 9.036 1.00 93.06 74 ALA A N 1
ATOM 598 C CA . ALA A 1 74 ? 10.659 -5.115 9.534 1.00 93.06 74 ALA A CA 1
ATOM 599 C C . ALA A 1 74 ? 10.400 -5.424 11.017 1.00 93.06 74 ALA A C 1
ATOM 601 O O . ALA A 1 74 ? 10.356 -6.607 11.368 1.00 93.06 74 ALA A O 1
ATOM 602 N N . ASP A 1 75 ? 10.166 -4.396 11.830 1.00 92.19 75 ASP A N 1
ATOM 603 C CA . ASP A 1 75 ? 10.028 -4.515 13.283 1.00 92.19 75 ASP A CA 1
ATOM 604 C C . ASP A 1 75 ? 8.576 -4.740 13.746 1.00 92.19 75 ASP A C 1
ATOM 606 O O . ASP A 1 75 ? 8.346 -5.320 14.806 1.00 92.19 75 ASP A O 1
ATOM 610 N N . GLY A 1 76 ? 7.576 -4.309 12.967 1.00 90.00 76 GLY A N 1
ATOM 611 C CA . GLY A 1 76 ? 6.167 -4.338 13.373 1.00 90.00 76 GLY A CA 1
ATOM 612 C C . GLY A 1 76 ? 5.345 -5.457 12.731 1.00 90.00 76 GLY A C 1
ATOM 613 O O . GLY A 1 76 ? 5.041 -5.389 11.542 1.00 90.00 76 GLY A O 1
ATOM 614 N N . CYS A 1 77 ? 4.865 -6.429 13.517 1.00 89.12 77 CYS A N 1
ATOM 615 C CA . CYS A 1 77 ? 3.982 -7.504 13.026 1.00 89.12 77 CYS A CA 1
ATOM 616 C C . CYS A 1 77 ? 2.721 -6.973 12.320 1.00 89.12 77 CYS A C 1
ATOM 618 O O . CYS A 1 77 ? 2.381 -7.426 11.230 1.00 89.12 77 CYS A O 1
ATOM 620 N N . THR A 1 78 ? 2.073 -5.961 12.898 1.00 89.88 78 THR A N 1
ATOM 621 C CA . THR A 1 78 ? 0.888 -5.301 12.330 1.00 89.88 78 THR A CA 1
ATOM 622 C C . THR A 1 78 ? 1.185 -4.657 10.974 1.00 89.88 78 THR A C 1
ATOM 624 O O . THR A 1 78 ? 0.396 -4.766 10.037 1.00 89.88 78 THR A O 1
ATOM 627 N N . LEU A 1 79 ? 2.356 -4.025 10.835 1.00 93.12 79 LEU A N 1
ATOM 628 C CA . LEU A 1 79 ? 2.777 -3.395 9.584 1.00 93.12 79 LEU A CA 1
ATOM 629 C C . LEU A 1 79 ? 3.163 -4.436 8.53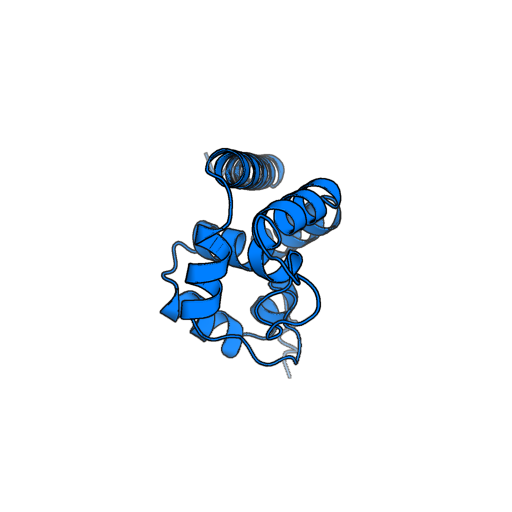4 1.00 93.12 79 LEU A C 1
ATOM 631 O O . LEU A 1 79 ? 2.881 -4.229 7.358 1.00 93.12 79 LEU A O 1
ATOM 635 N N . ARG A 1 80 ? 3.740 -5.573 8.937 1.00 94.19 80 ARG A N 1
ATOM 636 C CA . ARG A 1 80 ? 3.998 -6.716 8.042 1.00 94.19 80 ARG A CA 1
ATOM 637 C C . ARG A 1 80 ? 2.719 -7.310 7.490 1.00 94.19 80 ARG A C 1
ATOM 639 O O . ARG A 1 80 ? 2.688 -7.653 6.313 1.00 94.19 80 ARG A O 1
ATOM 646 N N . GLN A 1 81 ? 1.693 -7.439 8.327 1.00 92.69 81 GLN A N 1
ATOM 647 C CA . GLN A 1 81 ? 0.378 -7.896 7.893 1.00 92.69 81 GLN A CA 1
ATOM 648 C C . GLN A 1 81 ? -0.239 -6.887 6.921 1.00 92.69 81 GLN A C 1
ATOM 650 O O . GLN A 1 81 ? -0.592 -7.265 5.811 1.00 92.69 81 GLN A O 1
ATOM 655 N N . PHE A 1 82 ? -0.264 -5.600 7.289 1.00 93.56 82 PHE A N 1
ATOM 656 C CA . PHE A 1 82 ? -0.769 -4.540 6.413 1.00 93.56 82 PHE A CA 1
ATOM 657 C C . PHE A 1 82 ? -0.041 -4.511 5.065 1.00 93.56 82 PHE A C 1
ATOM 659 O O . PHE A 1 82 ? -0.656 -4.309 4.035 1.00 93.56 82 PHE A O 1
ATOM 666 N N . THR A 1 83 ? 1.273 -4.718 5.033 1.00 94.88 83 THR A N 1
ATOM 667 C CA . THR A 1 83 ? 2.063 -4.632 3.793 1.00 94.88 83 THR A CA 1
ATOM 668 C C . THR A 1 83 ? 2.216 -5.953 3.046 1.00 94.88 83 THR A C 1
ATOM 670 O O . THR A 1 83 ? 2.995 -6.002 2.099 1.00 94.88 83 THR A O 1
ATOM 673 N N . ASP A 1 84 ? 1.475 -7.003 3.416 1.00 94.62 84 ASP A N 1
ATOM 674 C CA . ASP A 1 84 ? 1.510 -8.312 2.742 1.00 94.62 84 ASP A CA 1
ATOM 675 C C . ASP A 1 84 ? 2.889 -9.010 2.803 1.00 94.62 84 ASP A C 1
ATOM 677 O O . ASP A 1 84 ? 3.247 -9.836 1.962 1.00 94.62 84 ASP A O 1
ATOM 681 N N . PHE A 1 85 ? 3.711 -8.667 3.800 1.00 93.00 85 PHE A N 1
ATOM 682 C CA . PHE A 1 85 ? 4.966 -9.372 4.076 1.00 93.00 85 PHE A CA 1
ATOM 683 C C . PHE A 1 85 ? 4.763 -10.535 5.041 1.00 93.00 85 PHE A C 1
ATOM 685 O O . PHE A 1 85 ? 5.437 -11.551 4.901 1.00 93.00 85 PHE A O 1
ATOM 692 N N . TYR A 1 86 ? 3.863 -10.415 6.021 1.00 90.44 86 TYR A N 1
ATOM 693 C CA . TYR A 1 86 ? 3.692 -11.414 7.083 1.00 90.44 86 TYR A CA 1
ATOM 694 C C . TYR A 1 86 ? 5.058 -11.859 7.664 1.00 90.44 86 TYR A C 1
ATOM 696 O O . TYR A 1 86 ? 5.855 -11.032 8.118 1.00 90.44 86 TYR A O 1
ATOM 704 N N . CYS A 1 87 ? 5.366 -13.158 7.605 1.00 89.12 87 CYS A N 1
ATOM 705 C CA . CYS A 1 87 ? 6.623 -13.744 8.076 1.00 89.12 87 CYS A CA 1
ATOM 706 C C . CYS A 1 87 ? 7.764 -13.696 7.040 1.00 89.12 87 CYS A C 1
ATOM 708 O O . CYS A 1 87 ? 8.867 -14.159 7.327 1.00 89.12 87 CYS A O 1
ATOM 710 N N . LEU A 1 88 ? 7.525 -13.170 5.836 1.00 88.94 88 LEU A N 1
ATOM 711 C CA . LEU A 1 88 ? 8.531 -13.081 4.781 1.00 88.94 88 LEU A CA 1
ATOM 712 C C . LEU A 1 88 ? 9.575 -11.994 5.090 1.00 88.94 88 LEU A C 1
ATOM 714 O O . LEU A 1 88 ? 9.297 -11.012 5.794 1.00 88.94 88 LEU A O 1
ATOM 718 N N . PRO A 1 89 ? 10.806 -12.140 4.568 1.00 88.19 89 PRO A N 1
ATOM 719 C CA . PRO A 1 89 ? 11.821 -11.107 4.698 1.00 88.19 89 PRO A CA 1
ATOM 720 C C . PRO A 1 89 ? 11.373 -9.816 4.007 1.00 88.19 89 PRO A C 1
ATOM 722 O O . PRO A 1 89 ? 10.928 -9.827 2.860 1.00 88.19 89 PRO A O 1
ATOM 725 N N . VAL A 1 90 ? 11.542 -8.689 4.698 1.00 89.75 90 VAL A N 1
ATOM 726 C CA . VAL A 1 90 ? 11.260 -7.368 4.127 1.00 89.75 90 VAL A CA 1
ATOM 727 C C . VAL A 1 90 ? 12.396 -6.978 3.191 1.00 89.75 90 VAL A C 1
ATOM 729 O O . VAL A 1 90 ? 13.566 -6.946 3.590 1.00 89.75 90 VAL A O 1
ATOM 732 N N . SER A 1 91 ? 12.048 -6.664 1.946 1.00 89.25 91 SER A N 1
ATOM 733 C CA . SER A 1 91 ? 13.000 -6.227 0.926 1.00 89.25 91 SER A CA 1
ATOM 734 C C . SER A 1 91 ? 13.758 -4.963 1.351 1.00 89.25 91 SER A C 1
ATOM 736 O O . SER A 1 91 ? 13.313 -4.184 2.192 1.00 89.25 91 SER A O 1
ATOM 738 N N . ARG A 1 92 ? 14.948 -4.738 0.779 1.00 90.00 92 ARG A N 1
ATOM 739 C CA . ARG A 1 92 ? 15.735 -3.528 1.087 1.00 90.00 92 ARG A CA 1
ATOM 740 C C . ARG A 1 92 ? 14.999 -2.263 0.636 1.00 90.00 92 ARG A C 1
ATOM 742 O O . ARG A 1 92 ? 14.240 -2.312 -0.327 1.00 90.00 92 ARG A O 1
ATOM 749 N N . HIS A 1 93 ? 15.300 -1.127 1.269 1.00 88.75 93 HIS A N 1
ATOM 750 C CA . HIS A 1 93 ? 14.712 0.180 0.937 1.00 88.75 93 HIS A CA 1
ATOM 751 C C . HIS A 1 93 ? 14.790 0.510 -0.573 1.00 88.75 93 HIS A C 1
ATOM 753 O O . HIS A 1 93 ? 13.813 0.974 -1.155 1.00 88.75 93 HIS A O 1
ATOM 759 N N . ASP A 1 94 ? 15.893 0.150 -1.247 1.00 89.94 94 ASP A N 1
ATOM 760 C CA . ASP A 1 94 ? 16.052 0.322 -2.701 1.00 89.94 94 ASP A CA 1
ATOM 761 C C . ASP A 1 94 ? 15.011 -0.430 -3.544 1.00 89.94 94 ASP A C 1
ATOM 763 O O . ASP A 1 94 ? 14.731 -0.045 -4.678 1.00 89.94 94 ASP A O 1
ATOM 767 N N . ALA A 1 95 ? 14.467 -1.542 -3.042 1.00 91.12 95 ALA A N 1
ATOM 768 C CA . ALA A 1 95 ? 13.421 -2.284 -3.739 1.00 91.12 95 ALA A CA 1
ATOM 769 C C . ALA A 1 95 ? 12.110 -1.493 -3.767 1.00 91.12 95 ALA A C 1
ATOM 771 O O . ALA A 1 95 ? 11.466 -1.456 -4.813 1.00 91.12 95 ALA A O 1
ATOM 772 N N . PHE A 1 96 ? 11.768 -0.808 -2.671 1.00 92.88 96 PHE A N 1
ATOM 773 C CA . PHE A 1 96 ? 10.622 0.101 -2.621 1.00 92.88 96 PHE A CA 1
ATOM 774 C C . PHE A 1 96 ? 10.828 1.283 -3.564 1.00 92.88 96 PHE A C 1
ATOM 776 O O . PHE A 1 96 ? 9.965 1.549 -4.390 1.00 92.88 96 PHE A O 1
ATOM 783 N N . HIS A 1 97 ? 12.006 1.917 -3.534 1.00 91.62 97 HIS A N 1
ATOM 784 C CA . HIS A 1 97 ? 12.335 3.009 -4.455 1.00 91.62 97 HIS A CA 1
ATOM 785 C C . HIS A 1 97 ? 12.188 2.589 -5.926 1.00 91.62 97 HIS A C 1
ATOM 787 O O . HIS A 1 97 ? 11.512 3.263 -6.702 1.00 91.62 97 HIS A O 1
ATOM 793 N N . ARG A 1 98 ? 12.747 1.433 -6.314 1.00 90.69 98 ARG A N 1
ATOM 794 C CA . ARG A 1 98 ? 12.577 0.903 -7.676 1.00 90.69 98 ARG A CA 1
ATOM 795 C C . ARG A 1 98 ? 11.126 0.567 -8.001 1.00 90.69 98 ARG A C 1
ATOM 797 O O . ARG A 1 98 ? 10.706 0.840 -9.117 1.00 90.69 98 ARG A O 1
ATOM 804 N N . GLY A 1 99 ? 10.386 -0.038 -7.074 1.00 91.56 99 GLY A N 1
ATOM 805 C CA . GLY A 1 99 ? 8.978 -0.384 -7.272 1.00 91.56 99 GLY A CA 1
ATOM 806 C C . GLY A 1 99 ? 8.119 0.856 -7.503 1.00 91.56 99 GLY A C 1
ATOM 807 O O . GLY A 1 99 ? 7.382 0.916 -8.482 1.00 91.56 99 GLY A O 1
ATOM 808 N N . PHE A 1 100 ? 8.281 1.877 -6.661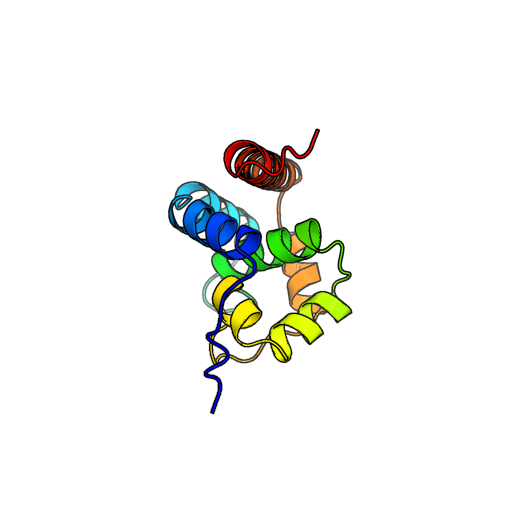 1.00 93.06 100 PHE A N 1
ATOM 809 C CA . PHE A 1 100 ? 7.496 3.109 -6.738 1.00 93.06 100 PHE A CA 1
ATOM 810 C C . PHE A 1 100 ? 7.824 3.911 -8.000 1.00 93.06 100 PHE A C 1
ATOM 812 O O . PHE A 1 100 ? 6.909 4.400 -8.651 1.00 93.06 100 PHE A O 1
ATOM 819 N N . ASN A 1 101 ? 9.092 3.959 -8.422 1.00 92.06 101 ASN A N 1
ATOM 820 C CA . ASN A 1 101 ? 9.491 4.644 -9.659 1.00 92.06 101 ASN A CA 1
ATOM 821 C C . ASN A 1 101 ? 9.007 3.966 -10.951 1.00 92.06 101 ASN A C 1
ATOM 823 O O . ASN A 1 101 ? 9.148 4.545 -12.027 1.00 92.06 101 ASN A O 1
ATOM 827 N N . ARG A 1 102 ? 8.485 2.734 -10.893 1.00 92.25 102 ARG A N 1
ATOM 828 C CA . ARG A 1 102 ? 7.872 2.087 -12.067 1.00 92.25 102 ARG A CA 1
ATOM 829 C C . ARG A 1 102 ? 6.407 2.467 -12.254 1.00 92.25 102 ARG A C 1
ATOM 831 O O . ARG A 1 102 ? 5.893 2.313 -13.364 1.00 92.25 102 ARG A O 1
ATOM 838 N N . LEU A 1 103 ? 5.750 2.956 -11.206 1.00 93.00 103 LEU A N 1
ATOM 839 C CA . LEU A 1 103 ? 4.368 3.414 -11.282 1.00 93.00 103 LEU A CA 1
ATOM 840 C C . LEU A 1 103 ? 4.291 4.651 -12.175 1.00 93.00 103 LEU A C 1
ATOM 842 O O . LEU A 1 103 ? 5.154 5.529 -12.109 1.00 93.00 103 LEU A O 1
ATOM 846 N N . THR A 1 104 ? 3.281 4.711 -13.041 1.00 92.44 104 THR A N 1
ATOM 847 C CA . THR A 1 104 ? 3.071 5.911 -13.860 1.00 92.44 104 THR A CA 1
ATOM 848 C C . THR A 1 104 ? 2.588 7.074 -12.991 1.00 92.44 104 THR A C 1
ATOM 850 O O . THR A 1 104 ? 1.999 6.852 -11.929 1.00 92.44 104 THR A O 1
ATOM 853 N N . PRO A 1 105 ? 2.783 8.330 -13.431 1.00 91.75 105 PRO A N 1
ATOM 854 C CA . PRO A 1 105 ? 2.186 9.484 -12.762 1.00 91.75 105 PRO A CA 1
ATOM 855 C C . PRO A 1 105 ? 0.663 9.355 -12.620 1.00 91.75 105 PRO A C 1
ATOM 857 O O . PRO A 1 105 ? 0.112 9.689 -11.575 1.00 91.75 105 PRO A O 1
ATOM 860 N N . GLU A 1 106 ? 0.002 8.808 -13.644 1.00 92.62 106 GLU A N 1
ATOM 861 C CA . GLU A 1 106 ? -1.436 8.523 -13.641 1.00 92.62 106 GLU A CA 1
ATOM 862 C C . GLU A 1 106 ? -1.802 7.530 -12.534 1.00 92.62 106 GLU A C 1
ATOM 864 O O . GLU A 1 106 ? -2.697 7.806 -11.737 1.00 92.62 106 GLU A O 1
ATOM 869 N N . ARG A 1 107 ? -1.043 6.433 -12.398 1.00 93.38 107 ARG A N 1
ATOM 870 C CA . ARG A 1 107 ? -1.281 5.442 -11.345 1.00 93.38 107 ARG A CA 1
ATOM 871 C C . ARG A 1 107 ? -1.048 6.002 -9.951 1.00 93.38 107 ARG A C 1
ATOM 873 O O . ARG A 1 107 ? -1.793 5.700 -9.025 1.00 93.38 107 ARG A O 1
ATOM 880 N N . LEU A 1 108 ? -0.008 6.814 -9.779 1.00 92.12 108 LEU A N 1
ATOM 881 C CA . LEU A 1 108 ? 0.264 7.468 -8.501 1.00 92.12 108 LEU A CA 1
ATOM 882 C C . LEU A 1 108 ? -0.878 8.402 -8.098 1.00 92.12 108 LEU A C 1
ATOM 884 O O . LEU A 1 108 ? -1.239 8.431 -6.921 1.00 92.12 108 LEU A O 1
ATOM 888 N N . LYS A 1 109 ? -1.452 9.133 -9.061 1.00 91.69 109 LYS A N 1
ATOM 889 C CA . LYS A 1 109 ? -2.625 9.977 -8.830 1.00 91.69 109 LYS A CA 1
ATOM 890 C C . LYS A 1 109 ? -3.838 9.137 -8.440 1.00 91.69 109 LYS A C 1
ATOM 892 O O . LYS A 1 109 ? -4.476 9.445 -7.447 1.00 91.69 109 LYS A O 1
ATOM 897 N N . GLU A 1 110 ? -4.108 8.053 -9.158 1.00 91.50 110 GLU A N 1
ATOM 898 C CA . GLU A 1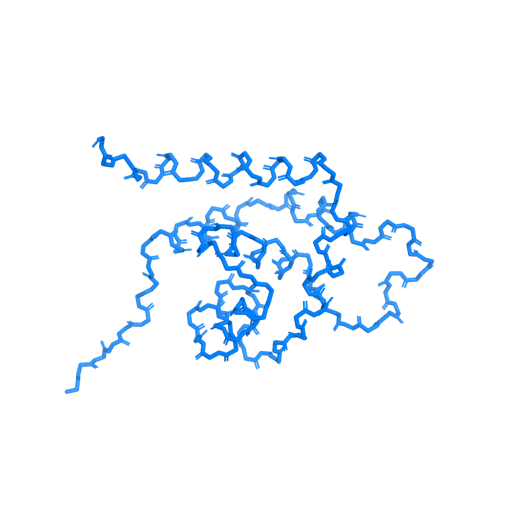 110 ? -5.226 7.151 -8.865 1.00 91.50 110 GLU A CA 1
ATOM 899 C C . GLU A 1 110 ? -5.124 6.539 -7.460 1.00 91.50 110 GLU A C 1
ATOM 901 O O . GLU A 1 110 ? -6.078 6.600 -6.688 1.00 91.50 110 GLU A O 1
ATOM 906 N N . ILE A 1 111 ? -3.944 6.031 -7.086 1.00 89.69 111 ILE A N 1
ATOM 907 C CA . ILE A 1 111 ? -3.682 5.519 -5.733 1.00 89.69 111 ILE A CA 1
ATOM 908 C C . ILE A 1 111 ? -3.875 6.628 -4.692 1.00 89.69 111 ILE A C 1
ATOM 910 O O . ILE A 1 111 ? -4.450 6.381 -3.636 1.00 89.69 111 ILE A O 1
ATOM 914 N N . ASN A 1 112 ? -3.412 7.850 -4.963 1.00 87.81 112 ASN A N 1
ATOM 915 C CA . ASN A 1 112 ? -3.603 8.966 -4.041 1.00 87.81 112 ASN A CA 1
ATOM 916 C C . ASN A 1 112 ? -5.086 9.330 -3.881 1.00 87.81 112 ASN A C 1
ATOM 918 O O . ASN A 1 112 ? -5.549 9.430 -2.749 1.00 87.81 112 ASN A O 1
ATOM 922 N N . ASP A 1 113 ? -5.828 9.436 -4.982 1.00 87.94 113 ASP A N 1
ATOM 923 C CA . ASP A 1 113 ? -7.265 9.721 -4.988 1.00 87.94 113 ASP A CA 1
ATOM 924 C C . ASP A 1 113 ? -8.051 8.622 -4.250 1.00 87.94 113 ASP A C 1
ATOM 926 O O . ASP A 1 113 ? -9.056 8.905 -3.600 1.00 87.94 113 ASP A O 1
ATOM 930 N N . LEU A 1 114 ? -7.616 7.361 -4.342 1.00 85.06 114 LEU A N 1
ATOM 931 C CA . LEU A 1 114 ? -8.186 6.237 -3.591 1.00 85.06 114 LEU A CA 1
ATOM 932 C C . LEU A 1 114 ? -7.928 6.363 -2.084 1.00 85.06 114 LEU A C 1
ATOM 934 O O . LEU A 1 114 ? -8.852 6.221 -1.292 1.00 85.06 114 LEU A O 1
ATOM 938 N N . VAL A 1 115 ? -6.692 6.669 -1.678 1.00 78.88 115 VAL A N 1
ATOM 939 C CA . VAL A 1 115 ? -6.338 6.829 -0.255 1.00 78.88 115 VAL A CA 1
ATOM 940 C C . VAL A 1 115 ? -7.052 8.023 0.372 1.00 78.88 115 VAL A C 1
ATOM 942 O O . VAL A 1 115 ? -7.506 7.929 1.507 1.00 78.88 115 VAL A O 1
ATOM 945 N N . VAL A 1 116 ? -7.165 9.137 -0.355 1.00 82.38 116 VAL A N 1
ATOM 946 C CA . VAL A 1 116 ? -7.900 10.320 0.112 1.00 82.38 116 VAL A CA 1
ATOM 947 C C . VAL A 1 116 ? -9.380 9.993 0.288 1.00 82.38 116 VAL A C 1
ATOM 949 O O . VAL A 1 116 ? -9.942 10.326 1.325 1.00 82.38 116 VAL A O 1
ATOM 952 N N . ARG A 1 117 ? -10.000 9.295 -0.675 1.00 81.06 117 ARG A N 1
ATOM 953 C CA . ARG A 1 117 ? -11.394 8.840 -0.553 1.00 81.06 117 ARG A CA 1
ATOM 954 C C . ARG A 1 117 ? -11.597 7.952 0.666 1.00 81.06 117 ARG A C 1
ATOM 956 O O . ARG A 1 117 ? -12.458 8.265 1.475 1.00 81.06 117 ARG A O 1
ATOM 963 N N . ALA A 1 118 ? -10.737 6.951 0.856 1.00 74.69 118 ALA A N 1
ATOM 964 C CA . ALA A 1 118 ? -10.788 6.107 2.043 1.00 74.69 118 ALA A CA 1
ATOM 965 C C . ALA A 1 118 ? -10.657 6.940 3.331 1.00 74.69 118 ALA A C 1
ATOM 967 O O . ALA A 1 118 ? -11.433 6.756 4.255 1.00 74.69 118 ALA A O 1
ATOM 968 N N . ALA A 1 119 ? -9.734 7.904 3.398 1.00 71.62 119 ALA A N 1
ATOM 969 C CA . ALA A 1 119 ? -9.585 8.759 4.579 1.00 71.62 119 ALA A CA 1
ATOM 970 C C . ALA A 1 119 ? -10.837 9.610 4.881 1.00 71.62 119 ALA A C 1
ATOM 972 O O . ALA A 1 119 ? -11.171 9.791 6.052 1.00 71.62 119 ALA A O 1
ATOM 973 N N . VAL A 1 120 ? -11.528 10.099 3.845 1.00 77.50 120 VAL A N 1
ATOM 974 C CA . VAL A 1 120 ? -12.790 10.850 3.973 1.00 77.50 120 VAL A CA 1
ATOM 975 C C . VAL A 1 120 ? -13.937 9.929 4.398 1.00 77.50 120 VAL A C 1
ATOM 977 O O . VAL A 1 120 ? -14.621 10.212 5.373 1.00 77.50 120 VAL A O 1
ATOM 980 N N . GLU A 1 121 ? -14.126 8.797 3.716 1.00 71.56 121 GLU A N 1
ATOM 981 C CA . GLU A 1 121 ? -15.206 7.839 4.002 1.00 71.56 121 GLU A CA 1
ATOM 982 C C . GLU A 1 121 ? -15.082 7.203 5.392 1.00 71.56 121 GLU A C 1
ATOM 984 O O . GLU A 1 121 ? -16.083 6.859 6.017 1.00 71.56 121 GLU A O 1
ATOM 989 N N . LEU A 1 122 ? -13.854 7.071 5.894 1.00 66.69 122 LEU A N 1
ATOM 990 C CA . LEU A 1 122 ? -13.562 6.512 7.212 1.00 66.69 122 LEU A CA 1
ATOM 991 C C . LEU A 1 122 ? -13.673 7.532 8.351 1.00 66.69 122 LEU A C 1
ATOM 993 O O . LEU A 1 122 ? -13.383 7.185 9.496 1.00 66.69 122 LEU A O 1
ATOM 997 N N . GLY A 1 123 ? -14.118 8.758 8.065 1.00 56.22 123 GLY A N 1
ATOM 998 C CA . GLY A 1 123 ? -14.480 9.721 9.098 1.00 56.22 123 GLY A CA 1
ATOM 999 C C . GLY A 1 123 ? -13.291 10.226 9.908 1.00 56.22 123 GLY A C 1
ATOM 1000 O O . GLY A 1 123 ? -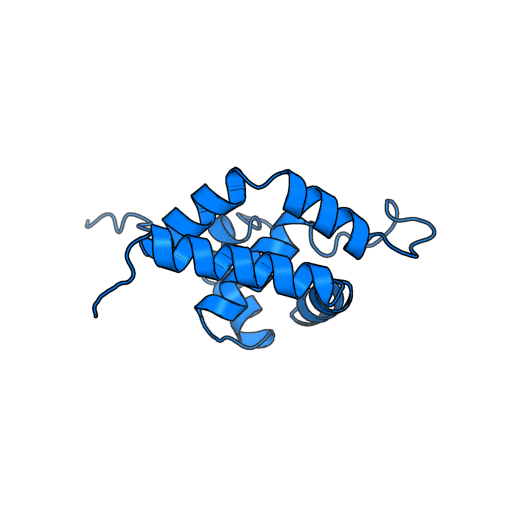13.423 10.448 11.107 1.00 56.22 123 GLY A O 1
ATOM 1001 N N . LEU A 1 124 ? -12.141 10.469 9.268 1.00 53.72 124 LEU A N 1
ATOM 1002 C CA . LEU A 1 124 ? -11.117 11.367 9.827 1.00 53.72 124 LEU A CA 1
ATOM 1003 C C . LEU A 1 124 ? -11.512 12.851 9.669 1.00 53.72 124 LEU A C 1
ATOM 1005 O O . LEU A 1 124 ? -10.660 13.715 9.474 1.00 53.72 124 LEU A O 1
ATOM 1009 N N . GLU A 1 125 ? -12.809 13.142 9.729 1.00 45.16 125 GLU A N 1
ATOM 1010 C CA . GLU A 1 125 ? -13.346 14.479 9.931 1.00 45.16 125 GLU A CA 1
ATOM 1011 C C . GLU A 1 125 ? -13.477 14.697 11.445 1.00 45.16 125 GLU A C 1
ATOM 1013 O O . GLU A 1 125 ? -14.564 14.618 12.009 1.00 45.16 125 GLU A O 1
ATOM 1018 N N . ASP A 1 126 ? -12.360 14.966 12.119 1.00 39.47 126 ASP A N 1
ATOM 1019 C CA . ASP A 1 126 ? -12.428 15.975 13.176 1.00 39.47 126 ASP A CA 1
ATOM 1020 C C . ASP A 1 126 ? -12.259 17.306 12.441 1.00 39.47 126 ASP A C 1
ATOM 1022 O O . ASP A 1 126 ? -11.201 17.569 11.861 1.00 39.47 126 ASP A O 1
ATOM 1026 N N . GLY A 1 127 ? -13.358 18.059 12.344 1.00 38.09 127 GLY A N 1
ATOM 1027 C CA . GLY A 1 127 ? -13.397 19.375 11.700 1.00 38.09 127 GLY A CA 1
ATOM 1028 C C . GLY A 1 127 ? -12.443 20.395 12.310 1.00 38.09 127 GLY A C 1
ATOM 1029 O O . GLY A 1 127 ? -12.015 20.223 13.474 1.00 38.09 127 GLY A O 1
#

Organism: NCBI:txid1518501

InterPro domains:
  IPR008490 Transposase InsH, N-terminal [PF05598] (16-85)

pLDDT: mean 83.15, std 16.04, range [36.69, 96.44]

Sequence (127 aa):
MVRQGLCHEPLLQAISDFLDDQKDIIDQVRGDLTRGLKKAETGRSGLTPQQVLRSLVLMRVKNWNYRELRERIADGCTLRQFTDFYCLPVSRHDAFHRGFNRLTPERLKEINDLVVRAAVELGLEDG

Secondary structure (DSSP, 8-state):
---------HHHHHHHHHHHH-HHHHHHHHHHHHTT-S-TTSS-----HHHHHHHHHHHHHTT--HHHHHHHHHH-HHHHHHTT-TTSPPPPHHHHHHHHTTS-HHHHHHHHHHHHHHHHHTT----